Protein AF-A0A510KGE5-F1 (afdb_monomer)

Solvent-accessible surface area (backbone atoms only — not comparable to full-atom values): 4702 Å² total; per-residue (Å²): 111,72,67,56,56,51,52,54,50,53,54,55,50,55,61,62,66,62,71,84,66,76,86,68,81,70,68,80,61,50,74,46,80,43,82,42,67,44,72,49,75,70,36,28,15,53,39,85,89,77,68,43,82,34,35,56,58,45,52,52,52,49,52,51,20,61,77,70,58,30,47,74,43,81,42,71,48,134

Structure (mmCIF, N/CA/C/O backbone):
data_AF-A0A510KGE5-F1
#
_entry.id   AF-A0A510KGE5-F1
#
loop_
_atom_site.group_PDB
_atom_site.id
_atom_site.type_symbol
_atom_site.label_atom_id
_atom_site.label_alt_id
_atom_site.label_comp_id
_atom_site.label_asym_id
_atom_site.label_entity_id
_atom_site.label_seq_id
_atom_site.pdbx_PDB_ins_code
_atom_site.Cartn_x
_atom_site.Cartn_y
_atom_site.Cartn_z
_atom_site.occupancy
_atom_site.B_iso_or_equiv
_atom_site.auth_seq_id
_atom_site.auth_comp_id
_atom_site.auth_asym_id
_atom_site.auth_atom_id
_atom_site.pdbx_PDB_model_num
ATOM 1 N N . MET A 1 1 ? -13.787 27.860 50.885 1.00 57.19 1 MET A N 1
ATOM 2 C CA . MET A 1 1 ? -12.738 27.208 50.056 1.00 57.19 1 MET A CA 1
ATOM 3 C C . MET A 1 1 ? -12.675 25.682 50.192 1.00 57.19 1 MET A C 1
ATOM 5 O O . MET A 1 1 ? -12.562 25.022 49.171 1.00 57.19 1 MET A O 1
ATOM 9 N N . ARG A 1 2 ? -12.784 25.088 51.396 1.00 66.75 2 ARG A N 1
ATOM 10 C CA . ARG A 1 2 ? -12.739 23.616 51.574 1.00 66.75 2 ARG A CA 1
ATOM 11 C C . ARG A 1 2 ? -13.862 22.858 50.846 1.00 66.75 2 ARG A C 1
ATOM 13 O O . ARG A 1 2 ? -13.580 21.892 50.154 1.00 66.75 2 ARG A O 1
ATOM 20 N N . LYS A 1 3 ? -15.107 23.347 50.923 1.00 69.12 3 LYS A N 1
ATOM 21 C CA . LYS A 1 3 ? -16.265 22.729 50.244 1.00 69.12 3 LYS A CA 1
ATOM 22 C C . LYS A 1 3 ? -16.231 22.878 48.715 1.00 69.12 3 LYS A C 1
ATOM 24 O O . LYS A 1 3 ? -16.662 21.979 48.012 1.00 69.12 3 LYS A O 1
ATOM 29 N N . ILE A 1 4 ? -15.643 23.968 48.214 1.00 82.31 4 ILE A N 1
ATOM 30 C CA . ILE A 1 4 ? -15.446 24.215 46.774 1.00 82.31 4 ILE A CA 1
ATOM 31 C C . ILE A 1 4 ? -14.397 23.257 46.200 1.00 82.31 4 ILE A C 1
ATOM 33 O O . ILE A 1 4 ? -14.633 22.667 45.157 1.00 82.31 4 ILE A O 1
ATOM 37 N N . LYS A 1 5 ? -13.280 23.030 46.911 1.00 75.44 5 LYS A N 1
ATOM 38 C CA . LYS A 1 5 ? -12.280 22.018 46.522 1.00 75.44 5 LYS A CA 1
ATOM 39 C C . LYS A 1 5 ? -12.860 20.598 46.539 1.00 75.44 5 LYS A C 1
ATOM 41 O O . LYS A 1 5 ? -12.533 19.805 45.666 1.00 75.44 5 LYS A O 1
ATOM 46 N N . LEU A 1 6 ? -13.747 20.305 47.496 1.00 83.62 6 LEU A N 1
ATOM 47 C CA . LEU A 1 6 ? -14.442 19.018 47.578 1.00 83.62 6 LEU A CA 1
ATOM 48 C C . LEU A 1 6 ? -15.396 18.809 46.388 1.00 83.62 6 LEU A C 1
ATOM 50 O O . LEU A 1 6 ? -15.373 17.758 45.761 1.00 83.62 6 LEU A O 1
ATOM 54 N N . LEU A 1 7 ? -16.183 19.832 46.038 1.00 81.75 7 LEU A N 1
ATOM 55 C CA . LEU A 1 7 ? -17.104 19.801 44.895 1.00 81.75 7 LEU A CA 1
ATOM 56 C C . LEU A 1 7 ? -16.367 19.690 43.552 1.00 81.75 7 LEU A C 1
ATOM 58 O O . LEU A 1 7 ? -16.783 18.917 42.693 1.00 81.75 7 LEU A O 1
ATOM 62 N N . LEU A 1 8 ? -15.246 20.399 43.389 1.00 85.62 8 LEU A N 1
ATOM 63 C CA . LEU A 1 8 ? -14.424 20.326 42.177 1.00 85.62 8 LEU A CA 1
ATOM 64 C C . LEU A 1 8 ? -13.783 18.938 42.000 1.00 85.62 8 LEU A C 1
ATOM 66 O O . LEU A 1 8 ? -13.701 18.434 40.884 1.00 85.62 8 LEU A O 1
ATOM 70 N N . GLY A 1 9 ? -13.373 18.302 43.104 1.00 85.06 9 GLY A N 1
ATOM 71 C CA . GLY A 1 9 ? -12.825 16.944 43.092 1.00 85.06 9 GLY A CA 1
ATOM 72 C C . GLY A 1 9 ? -13.859 15.881 42.717 1.00 85.06 9 GLY A C 1
ATOM 73 O O . GLY A 1 9 ? -13.558 14.988 41.930 1.00 85.06 9 GLY A O 1
ATOM 74 N N . VAL A 1 10 ? -15.094 16.002 43.216 1.00 85.69 10 VAL A N 1
ATOM 75 C CA . VAL A 1 10 ? -16.194 15.081 42.871 1.00 85.69 10 VAL A CA 1
ATOM 76 C C . VAL A 1 10 ? -16.602 15.231 41.403 1.00 85.69 10 VAL A C 1
ATOM 78 O O . VAL A 1 10 ? -16.830 14.230 40.727 1.00 85.69 10 VAL A O 1
ATOM 81 N N . LEU A 1 11 ? -16.627 16.461 40.881 1.00 85.25 11 LEU A N 1
ATOM 82 C CA . LEU A 1 11 ? -16.924 16.718 39.471 1.00 85.25 11 LEU A CA 1
ATOM 83 C C . LEU A 1 11 ? -15.851 16.129 38.538 1.00 85.25 11 LEU A C 1
ATOM 85 O O . LEU A 1 11 ? -16.185 15.530 37.520 1.00 85.25 11 LEU A O 1
ATOM 89 N N . LEU A 1 12 ? -14.571 16.233 38.910 1.00 83.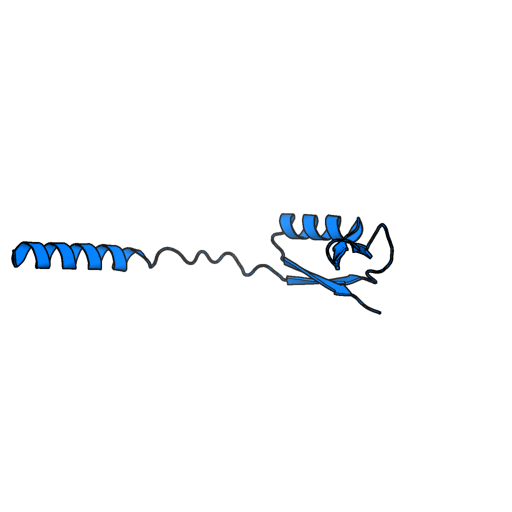44 12 LEU A N 1
ATOM 90 C CA . LEU A 1 12 ? -13.464 15.646 38.149 1.00 83.44 12 LEU A CA 1
ATOM 91 C C . LEU A 1 12 ? -13.499 14.106 38.163 1.00 83.44 12 LEU A C 1
ATOM 93 O O . LEU A 1 12 ? -13.229 13.478 37.141 1.00 83.44 12 LEU A O 1
ATOM 97 N N . LEU A 1 13 ? -13.889 13.494 39.288 1.00 78.62 13 LEU A N 1
ATOM 98 C CA . LEU A 1 13 ? -14.086 12.042 39.383 1.00 78.62 13 LEU A CA 1
ATOM 99 C C . LEU A 1 13 ? -15.258 11.544 38.526 1.00 78.62 13 LEU A C 1
ATOM 101 O O . LEU A 1 13 ? -15.165 10.477 37.924 1.00 78.62 13 LEU A O 1
ATOM 105 N N . LEU A 1 14 ? -16.345 12.314 38.449 1.00 75.00 14 LEU A N 1
ATOM 106 C CA . LEU A 1 14 ? -17.505 11.976 37.620 1.00 75.00 14 LEU A CA 1
ATOM 107 C C . LEU A 1 14 ? -17.170 11.999 36.124 1.00 75.00 14 LEU A C 1
ATOM 109 O O . LEU A 1 14 ? -17.642 11.137 35.390 1.00 75.00 14 LEU A O 1
ATOM 113 N N . ILE A 1 15 ? -16.308 12.918 35.678 1.00 74.25 15 ILE A N 1
ATOM 114 C CA . ILE A 1 15 ? -15.841 12.972 34.281 1.00 74.25 15 ILE A CA 1
ATOM 115 C C . ILE A 1 15 ? -14.993 11.736 33.937 1.00 74.25 15 ILE A C 1
ATOM 117 O O . ILE A 1 15 ? -15.131 11.171 32.853 1.00 74.25 15 ILE A O 1
ATOM 121 N N . LEU A 1 16 ? -14.156 11.269 34.870 1.00 70.38 16 LEU A N 1
ATOM 122 C CA . LEU A 1 16 ? -13.323 10.076 34.674 1.00 70.38 16 LEU A CA 1
ATOM 123 C C . LEU A 1 16 ? -14.143 8.773 34.629 1.00 70.38 16 LEU A C 1
ATOM 125 O O . LEU A 1 16 ? -13.743 7.826 33.954 1.00 70.38 16 LEU A O 1
ATOM 129 N N . ALA A 1 17 ? -15.305 8.727 35.289 1.00 67.44 17 ALA A N 1
ATOM 130 C CA . ALA A 1 17 ? -16.181 7.553 35.305 1.00 67.44 17 ALA A CA 1
ATOM 131 C C . ALA A 1 17 ? -16.959 7.327 33.989 1.00 67.44 17 ALA A C 1
ATOM 133 O O . ALA A 1 17 ? -17.457 6.227 33.758 1.00 67.44 17 ALA A O 1
ATOM 134 N N . VAL A 1 18 ? -17.040 8.327 33.100 1.00 67.50 18 VAL A N 1
ATOM 135 C CA . VAL A 1 18 ? -17.786 8.242 31.823 1.00 67.50 18 VAL A CA 1
ATOM 136 C C . VAL A 1 18 ? -16.947 7.630 30.683 1.00 67.50 18 VAL A C 1
ATOM 138 O O . VAL A 1 18 ? -17.470 7.331 29.613 1.00 67.50 18 VAL A O 1
ATOM 141 N N . SER A 1 19 ? -15.656 7.352 30.900 1.00 64.19 19 SER A N 1
ATOM 142 C CA . SER A 1 19 ? -14.747 6.878 29.837 1.00 64.19 19 SER A CA 1
ATOM 143 C C . SER A 1 19 ? -14.804 5.363 29.543 1.00 64.19 19 SER A C 1
ATOM 145 O O . SER A 1 19 ? -14.099 4.866 28.668 1.00 64.19 19 SER A O 1
ATOM 147 N N . CYS A 1 20 ? -15.679 4.594 30.201 1.00 65.75 20 CYS A N 1
ATOM 148 C CA . CYS A 1 20 ? -16.004 3.225 29.765 1.00 65.75 20 CYS A CA 1
ATOM 149 C C . CYS A 1 20 ? -17.170 3.232 28.762 1.00 65.75 20 CYS A C 1
ATOM 151 O O . CYS A 1 20 ? -18.210 2.615 28.975 1.00 65.75 20 CYS A O 1
ATOM 153 N N . GLY A 1 21 ? -16.999 3.966 27.664 1.00 57.84 21 GLY A N 1
ATOM 154 C CA . GLY A 1 21 ? -17.943 4.015 26.553 1.00 57.84 21 GLY A CA 1
ATOM 155 C C . GLY A 1 21 ? -17.486 3.132 25.396 1.00 57.84 21 GLY A C 1
ATOM 156 O O . GLY A 1 21 ? -16.575 3.497 24.666 1.00 57.84 21 GLY A O 1
ATOM 157 N N . ASN A 1 22 ? -18.161 1.994 25.224 1.00 51.72 22 ASN A N 1
ATOM 158 C CA . ASN A 1 22 ? -18.318 1.268 23.963 1.00 51.72 22 ASN A CA 1
ATOM 159 C C . ASN A 1 22 ? -17.027 0.881 23.208 1.00 51.72 22 ASN A C 1
ATOM 161 O O . ASN A 1 22 ? -16.664 1.470 22.191 1.00 51.72 22 ASN A O 1
ATOM 165 N N . LYS A 1 23 ? -16.416 -0.245 23.602 1.00 50.84 23 LYS A N 1
ATOM 166 C CA . LYS A 1 23 ? -15.710 -1.079 22.620 1.00 50.84 23 LYS A CA 1
ATOM 167 C C . LYS A 1 23 ? -16.775 -1.710 21.729 1.00 50.84 23 LYS A C 1
ATOM 169 O O . LYS A 1 23 ? -17.224 -2.826 21.974 1.00 50.84 23 LYS A O 1
ATOM 174 N N . THR A 1 24 ? -17.243 -0.967 20.728 1.00 48.72 24 THR A N 1
ATOM 175 C CA . THR A 1 24 ? -17.898 -1.598 19.588 1.00 48.72 24 THR A CA 1
ATOM 176 C C . THR A 1 24 ? -16.918 -2.646 19.090 1.00 48.72 24 THR A C 1
ATOM 178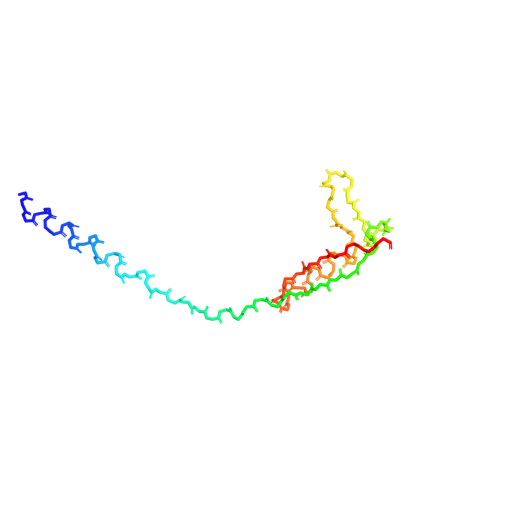 O O . THR A 1 24 ? -15.779 -2.301 18.769 1.00 48.72 24 THR A O 1
ATOM 181 N N . ASN A 1 25 ? -17.336 -3.909 19.069 1.00 54.09 25 ASN A N 1
ATOM 182 C CA . ASN A 1 25 ? -16.658 -4.961 18.328 1.00 54.09 25 ASN A CA 1
ATOM 183 C C . ASN A 1 25 ? -16.743 -4.592 16.838 1.00 54.09 25 ASN A C 1
ATOM 185 O O . ASN A 1 25 ? -17.521 -5.170 16.085 1.00 54.09 25 ASN A O 1
ATOM 189 N N . ALA A 1 26 ? -16.004 -3.564 16.418 1.00 59.34 26 ALA A N 1
ATOM 190 C CA . ALA A 1 26 ? -15.581 -3.437 15.044 1.00 59.34 26 ALA A CA 1
ATOM 191 C C . ALA A 1 26 ? -14.741 -4.691 14.838 1.00 59.34 26 ALA A C 1
ATOM 193 O O . ALA A 1 26 ? -13.630 -4.766 15.360 1.00 59.34 26 ALA A O 1
ATOM 194 N N . GLY A 1 27 ? -15.356 -5.727 14.257 1.00 64.50 27 GLY A N 1
ATOM 195 C CA . GLY A 1 27 ? -14.699 -7.008 14.033 1.00 64.50 27 GLY A CA 1
ATOM 196 C C . GLY A 1 27 ? -13.322 -6.735 13.455 1.00 64.50 27 GLY A C 1
ATOM 197 O O . GLY A 1 27 ? -13.212 -5.888 12.563 1.00 64.50 27 GLY A O 1
ATOM 198 N N . GLU A 1 28 ? -12.292 -7.357 14.036 1.00 75.00 28 GLU A N 1
ATOM 199 C CA . GLU A 1 28 ? -10.909 -7.152 13.614 1.00 75.00 28 GLU A CA 1
ATOM 200 C C . GLU A 1 28 ? -10.852 -7.153 12.090 1.00 75.00 28 GLU A C 1
ATOM 202 O O . GLU A 1 28 ? -11.331 -8.087 11.434 1.00 75.00 28 GLU A O 1
ATOM 207 N N . LYS A 1 29 ? -10.335 -6.059 11.520 1.00 81.69 29 LYS A N 1
ATOM 208 C CA . LYS A 1 29 ? -10.165 -5.980 10.078 1.00 81.69 29 LYS A CA 1
ATOM 209 C C . LYS A 1 29 ? -9.301 -7.154 9.652 1.00 81.69 29 LYS A C 1
ATOM 211 O O . LYS A 1 29 ? -8.206 -7.366 10.169 1.00 81.69 29 LYS A O 1
ATOM 216 N N . ARG A 1 30 ? -9.808 -7.927 8.700 1.00 91.06 30 ARG A N 1
ATOM 217 C CA . ARG A 1 30 ? -9.051 -9.040 8.133 1.00 91.06 30 ARG A CA 1
ATOM 218 C C . ARG A 1 30 ? -7.868 -8.460 7.364 1.00 91.06 30 ARG A C 1
ATOM 220 O O . ARG A 1 30 ? -8.067 -7.577 6.531 1.00 91.06 30 ARG A O 1
ATOM 227 N N . VAL A 1 31 ? -6.668 -8.964 7.632 1.00 96.19 31 VAL A N 1
ATOM 228 C CA . VAL A 1 31 ? -5.466 -8.616 6.867 1.00 96.19 31 VAL A CA 1
ATOM 229 C C . VAL A 1 31 ? -5.351 -9.571 5.683 1.00 96.19 31 VAL A C 1
ATOM 231 O O . VAL A 1 31 ? -5.331 -10.789 5.866 1.00 96.19 31 VAL A O 1
ATOM 234 N N . ILE A 1 32 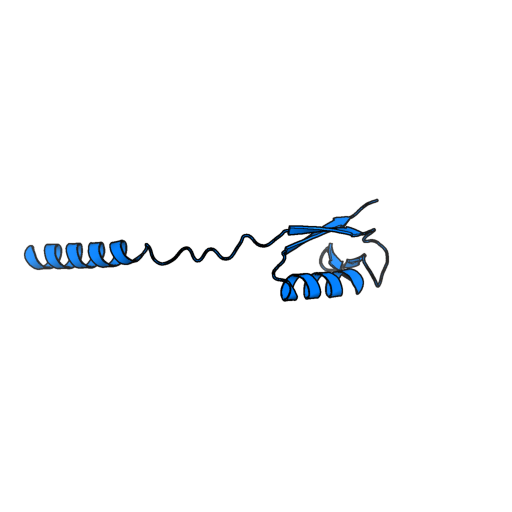? -5.278 -9.026 4.471 1.00 96.94 32 ILE A N 1
ATOM 235 C CA . ILE A 1 32 ? -5.059 -9.786 3.238 1.00 96.94 32 ILE A CA 1
ATOM 236 C C . ILE A 1 32 ? -3.642 -9.497 2.750 1.00 96.94 32 ILE A C 1
ATOM 238 O O . ILE A 1 32 ? -3.310 -8.362 2.408 1.00 96.94 32 ILE A O 1
ATOM 242 N N . LYS A 1 33 ? -2.813 -10.542 2.711 1.00 96.88 33 LYS A N 1
ATOM 243 C CA . LYS A 1 33 ? -1.456 -10.481 2.165 1.00 96.88 33 LYS A CA 1
ATOM 244 C C . LYS A 1 33 ? -1.502 -10.722 0.660 1.00 96.88 33 LYS A C 1
ATOM 246 O O . LYS A 1 33 ? -2.072 -11.718 0.218 1.00 96.88 33 LYS A O 1
ATOM 251 N N . VAL A 1 34 ? -0.897 -9.830 -0.113 1.00 96.56 34 VAL A N 1
ATOM 252 C CA . VAL A 1 34 ? -0.900 -9.876 -1.579 1.00 96.56 34 VAL A CA 1
ATOM 253 C C . VAL A 1 34 ? 0.535 -9.922 -2.084 1.00 96.56 34 VAL A C 1
ATOM 255 O O . VAL A 1 34 ? 1.305 -8.993 -1.853 1.00 96.56 34 VAL A O 1
ATOM 258 N N . GLY A 1 35 ? 0.891 -11.011 -2.764 1.00 95.56 35 GLY A N 1
ATOM 259 C CA 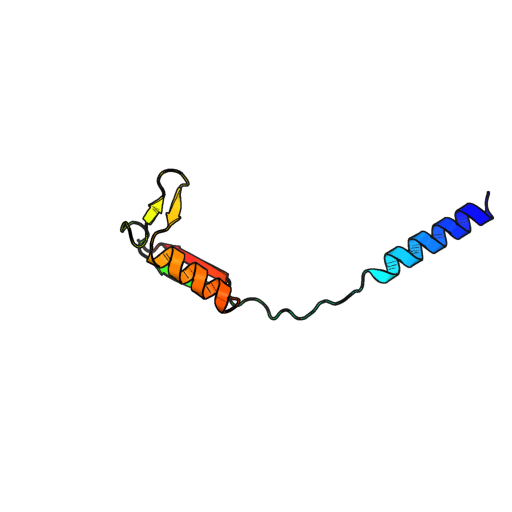. GLY A 1 35 ? 2.183 -11.153 -3.433 1.00 95.56 35 GLY A CA 1
ATOM 260 C C . GLY A 1 35 ? 2.210 -10.393 -4.758 1.00 95.56 35 GLY A C 1
ATOM 261 O O . GLY A 1 35 ? 1.261 -10.489 -5.533 1.00 95.56 35 GLY A O 1
ATOM 262 N N . THR A 1 36 ? 3.285 -9.657 -5.021 1.00 94.31 36 THR A N 1
ATOM 263 C CA . THR A 1 36 ? 3.535 -8.985 -6.306 1.00 94.31 36 THR A CA 1
ATOM 264 C C . THR A 1 36 ? 5.036 -8.883 -6.574 1.00 94.31 36 THR A C 1
ATOM 266 O O . THR A 1 36 ? 5.821 -8.939 -5.636 1.00 94.31 36 THR A O 1
ATOM 269 N N . ASP A 1 37 ? 5.439 -8.723 -7.830 1.00 91.50 37 ASP A N 1
ATOM 270 C CA . ASP A 1 37 ? 6.842 -8.538 -8.230 1.00 91.50 37 ASP A CA 1
ATOM 271 C C . ASP A 1 37 ? 7.366 -7.153 -7.778 1.00 91.50 37 ASP A C 1
ATOM 273 O O . ASP A 1 37 ? 8.402 -7.004 -7.133 1.00 91.50 37 ASP A O 1
ATOM 277 N N . GLY A 1 38 ? 6.564 -6.101 -7.984 1.00 93.19 38 GLY A N 1
ATOM 278 C CA . GLY A 1 38 ? 6.876 -4.755 -7.492 1.00 93.19 38 GLY A CA 1
ATOM 279 C C . GLY A 1 38 ? 7.976 -4.021 -8.267 1.00 93.19 38 GLY A C 1
ATOM 280 O O . GLY A 1 38 ? 8.492 -3.011 -7.774 1.00 93.19 38 GLY A O 1
ATOM 281 N N . VAL A 1 39 ? 8.302 -4.486 -9.476 1.00 94.25 39 VAL A N 1
ATOM 282 C CA . VAL A 1 39 ? 9.250 -3.848 -10.412 1.00 94.25 39 VAL A CA 1
ATOM 283 C C . VAL A 1 39 ? 8.670 -3.629 -11.819 1.00 94.25 39 VAL A C 1
ATOM 285 O O . VAL A 1 39 ? 9.362 -3.125 -12.701 1.00 94.25 39 VAL A O 1
ATOM 288 N N . TYR A 1 40 ? 7.399 -3.974 -12.048 1.00 93.88 40 TYR A N 1
ATOM 289 C CA . TYR A 1 40 ? 6.764 -3.951 -13.364 1.00 93.88 40 TYR A CA 1
ATOM 290 C C . TYR A 1 40 ? 5.798 -2.770 -13.520 1.00 93.88 40 TYR A C 1
ATOM 292 O O . TYR A 1 40 ? 4.594 -2.858 -13.253 1.00 93.88 40 TYR A O 1
ATOM 300 N N . ALA A 1 41 ? 6.334 -1.631 -13.957 1.00 94.69 41 ALA A N 1
ATOM 301 C CA . ALA A 1 41 ? 5.527 -0.458 -14.279 1.00 94.69 41 ALA A CA 1
ATOM 302 C C . ALA A 1 41 ? 4.678 -0.685 -15.550 1.00 94.69 41 ALA A C 1
ATOM 304 O O . ALA A 1 41 ? 5.153 -1.326 -16.490 1.00 94.69 41 ALA A O 1
ATOM 305 N N . PRO A 1 42 ? 3.445 -0.141 -15.623 1.00 95.25 42 PRO A N 1
ATOM 306 C CA . PRO A 1 42 ? 2.765 0.707 -14.633 1.00 95.25 42 PRO A CA 1
ATOM 307 C C . PRO A 1 42 ? 1.879 -0.070 -13.633 1.00 95.25 42 PRO A C 1
ATOM 309 O O . PRO A 1 42 ? 1.033 0.529 -12.972 1.00 95.25 42 PRO A O 1
ATOM 312 N N . PHE A 1 43 ? 2.018 -1.394 -13.538 1.00 96.12 43 PHE A N 1
ATOM 313 C CA . PHE A 1 43 ? 1.081 -2.260 -12.810 1.00 96.12 43 PHE A CA 1
ATOM 314 C C . PHE A 1 43 ? 1.428 -2.405 -11.327 1.00 96.12 43 PHE A C 1
ATOM 316 O O . PHE A 1 43 ? 0.587 -2.153 -10.465 1.00 96.12 43 PHE A O 1
ATOM 323 N N . SER A 1 44 ? 2.675 -2.762 -11.021 1.00 96.06 44 SER A N 1
ATOM 324 C CA . SER A 1 44 ? 3.182 -2.863 -9.655 1.00 96.06 44 SER A CA 1
ATOM 325 C C . SER A 1 44 ? 4.674 -2.560 -9.641 1.00 96.06 44 SER A C 1
ATOM 327 O O . SER A 1 44 ? 5.480 -3.368 -10.093 1.00 96.06 44 SER A O 1
ATOM 329 N N . PHE A 1 45 ? 5.046 -1.383 -9.150 1.00 95.69 45 PHE A N 1
ATOM 330 C CA . PHE A 1 45 ? 6.422 -0.891 -9.141 1.00 95.69 45 PHE A CA 1
ATOM 331 C C . PHE A 1 45 ? 6.672 0.022 -7.940 1.00 95.69 45 PHE A C 1
ATOM 333 O O . PHE A 1 45 ? 5.730 0.526 -7.329 1.00 95.69 45 PHE A O 1
ATOM 340 N N . LYS A 1 46 ? 7.933 0.256 -7.578 1.00 95.62 46 LYS A N 1
ATOM 341 C CA . LYS A 1 46 ? 8.272 1.294 -6.597 1.00 95.62 46 LYS A CA 1
ATOM 342 C C . LYS A 1 46 ? 8.301 2.657 -7.278 1.00 95.62 46 LYS A C 1
ATOM 344 O O . LYS A 1 46 ? 9.062 2.854 -8.218 1.00 95.62 46 LYS A O 1
ATOM 349 N N . ASP A 1 47 ? 7.499 3.589 -6.780 1.00 94.44 47 ASP A N 1
ATOM 350 C CA . ASP A 1 47 ? 7.575 4.992 -7.167 1.00 94.44 47 ASP A CA 1
ATOM 351 C 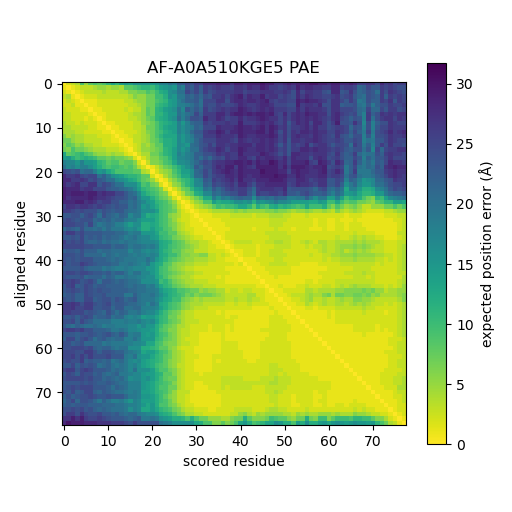C . ASP A 1 47 ? 8.954 5.554 -6.807 1.00 94.44 47 ASP A C 1
ATOM 353 O O . ASP A 1 47 ? 9.398 5.439 -5.664 1.00 94.44 47 ASP A O 1
ATOM 357 N N . GLU A 1 48 ? 9.629 6.174 -7.770 1.00 93.06 48 GLU A N 1
ATOM 358 C CA . GLU A 1 48 ? 10.999 6.662 -7.587 1.00 93.06 48 GLU A CA 1
ATOM 359 C C . GLU A 1 48 ? 11.077 7.811 -6.576 1.00 93.06 48 GLU A C 1
ATOM 361 O O . GLU A 1 48 ? 12.063 7.938 -5.852 1.00 93.06 48 GLU A O 1
ATOM 366 N N . SER A 1 49 ? 10.026 8.631 -6.490 1.00 95.00 49 SER A N 1
ATOM 367 C CA . SER A 1 49 ? 10.013 9.813 -5.623 1.00 95.00 49 SER A CA 1
ATOM 368 C C . SER A 1 49 ? 9.779 9.457 -4.153 1.00 95.00 49 SER A C 1
ATOM 370 O O . SER A 1 49 ? 10.381 10.049 -3.259 1.00 95.00 49 SER A O 1
ATOM 372 N N . SER A 1 50 ? 8.886 8.505 -3.885 1.00 94.56 50 SER A N 1
ATOM 373 C CA . SER A 1 50 ? 8.467 8.124 -2.533 1.00 94.56 50 SER A CA 1
ATOM 374 C C . SER A 1 50 ? 9.065 6.807 -2.040 1.00 94.56 50 SER A C 1
ATOM 376 O O . SER A 1 50 ? 8.988 6.521 -0.843 1.00 94.56 50 SER A O 1
ATOM 378 N N . GLY A 1 51 ? 9.616 5.983 -2.937 1.00 92.62 51 GLY A N 1
ATOM 379 C CA . GLY A 1 51 ? 10.089 4.626 -2.651 1.00 92.62 51 GLY A CA 1
ATOM 380 C C . GLY A 1 51 ? 8.972 3.628 -2.322 1.00 92.62 51 GLY A C 1
ATOM 381 O O . GLY A 1 51 ? 9.259 2.499 -1.912 1.00 92.62 51 GLY A O 1
ATOM 382 N N . LYS A 1 52 ? 7.700 4.027 -2.456 1.00 94.81 52 LYS A N 1
ATOM 383 C CA . LYS A 1 52 ? 6.533 3.210 -2.104 1.00 94.81 52 LYS A CA 1
ATOM 384 C C . LYS A 1 52 ? 6.079 2.365 -3.282 1.00 94.81 52 LYS A C 1
ATOM 386 O O . LYS A 1 52 ? 6.155 2.792 -4.427 1.00 94.81 52 LYS A O 1
ATOM 391 N N . LEU A 1 53 ? 5.551 1.183 -2.984 1.00 96.19 53 LEU A N 1
ATOM 392 C CA . LEU A 1 53 ? 4.898 0.343 -3.979 1.00 96.19 53 LEU A CA 1
ATOM 393 C C . LEU A 1 53 ? 3.620 1.030 -4.495 1.00 96.19 53 LEU A C 1
ATOM 395 O O . LEU A 1 53 ? 2.784 1.454 -3.695 1.00 96.19 53 LEU A O 1
ATOM 399 N N . THR A 1 54 ? 3.486 1.128 -5.813 1.00 96.94 54 THR A N 1
ATOM 400 C CA . THR A 1 54 ? 2.380 1.773 -6.527 1.00 96.94 54 THR A CA 1
ATOM 401 C C . THR A 1 54 ? 2.101 1.073 -7.864 1.00 96.94 54 THR A C 1
ATOM 403 O O . THR A 1 54 ? 2.765 0.095 -8.212 1.00 96.94 54 THR A O 1
ATOM 406 N N . GLY A 1 55 ? 1.121 1.576 -8.612 1.00 96.62 55 GLY A N 1
ATOM 407 C CA . GLY A 1 55 ? 0.715 1.084 -9.923 1.00 96.62 55 GLY A CA 1
ATOM 408 C C . GLY A 1 55 ? -0.734 0.612 -9.940 1.00 96.62 55 GLY A C 1
ATOM 409 O O . GLY A 1 55 ? -1.388 0.530 -8.899 1.00 96.62 55 GLY A O 1
ATOM 410 N N . TYR A 1 56 ? -1.240 0.308 -11.134 1.00 97.25 56 TYR A N 1
ATOM 411 C CA . TYR A 1 56 ? -2.651 -0.025 -11.337 1.00 97.25 56 TYR A CA 1
ATOM 412 C C . TYR A 1 56 ? -3.137 -1.164 -10.424 1.00 97.25 56 TYR A C 1
ATOM 414 O O . TYR A 1 56 ? -4.137 -1.004 -9.724 1.00 97.25 56 TYR A O 1
ATOM 422 N N . ASP A 1 57 ? -2.408 -2.282 -10.368 1.00 97.06 57 ASP A N 1
ATOM 423 C CA . ASP A 1 57 ? -2.805 -3.449 -9.572 1.00 97.06 57 ASP A CA 1
ATOM 424 C C . ASP A 1 57 ? -2.796 -3.120 -8.074 1.00 97.06 57 ASP A C 1
ATOM 426 O O . ASP A 1 57 ? -3.692 -3.515 -7.326 1.00 97.06 57 ASP A O 1
ATOM 430 N N . VAL A 1 58 ? -1.805 -2.341 -7.636 1.00 97.19 58 VAL A N 1
ATOM 431 C CA . VAL A 1 58 ? -1.647 -1.923 -6.239 1.00 97.19 58 VAL A CA 1
ATOM 432 C C . VAL A 1 58 ? -2.813 -1.032 -5.815 1.00 97.19 58 VAL A C 1
ATOM 434 O O . VAL A 1 58 ? -3.434 -1.277 -4.779 1.00 97.19 58 VAL A O 1
ATOM 437 N N . GLU A 1 59 ? -3.148 -0.027 -6.622 1.00 97.56 59 GLU A N 1
ATOM 438 C CA . GLU A 1 59 ? -4.213 0.932 -6.321 1.00 97.56 59 GLU A CA 1
ATOM 439 C C . GLU A 1 59 ? -5.603 0.286 -6.352 1.00 97.56 59 GLU A C 1
ATOM 441 O O . GLU A 1 59 ? -6.418 0.519 -5.452 1.00 97.56 59 GLU A O 1
ATOM 446 N N . VAL A 1 60 ? -5.867 -0.580 -7.336 1.00 98.19 60 VAL A N 1
ATOM 447 C CA . VAL A 1 60 ? -7.134 -1.318 -7.426 1.00 98.19 60 VAL A CA 1
ATOM 448 C C . VAL A 1 60 ? -7.323 -2.213 -6.204 1.00 98.19 60 VAL A C 1
ATOM 450 O O . VAL A 1 60 ? -8.389 -2.193 -5.585 1.00 98.19 60 VAL A O 1
ATOM 453 N N . ILE A 1 61 ? -6.296 -2.968 -5.807 1.00 98.00 61 ILE A N 1
ATOM 454 C CA . ILE A 1 61 ? -6.377 -3.872 -4.653 1.00 98.00 61 ILE A CA 1
ATOM 455 C C . ILE A 1 61 ? -6.549 -3.086 -3.347 1.00 98.00 61 ILE A C 1
ATOM 457 O O . ILE A 1 61 ? -7.348 -3.485 -2.496 1.00 98.00 61 ILE A O 1
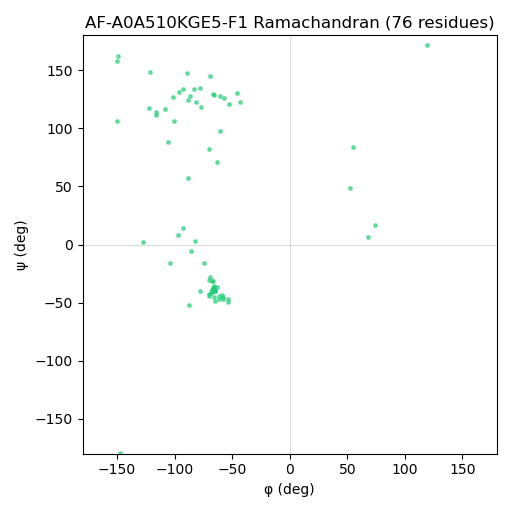ATOM 461 N N . GLN A 1 62 ? -5.867 -1.946 -3.190 1.00 97.75 62 GLN A N 1
ATOM 462 C CA . GLN A 1 62 ? -6.079 -1.057 -2.042 1.00 97.75 62 GLN A CA 1
ATOM 463 C C . GLN A 1 62 ? -7.530 -0.569 -1.959 1.00 97.75 62 GLN A C 1
ATOM 465 O O . GLN A 1 62 ? -8.120 -0.566 -0.877 1.00 97.75 62 GLN A O 1
ATOM 470 N N . GLU A 1 63 ? -8.124 -0.172 -3.086 1.00 98.31 63 GLU A N 1
ATOM 471 C CA . GLU A 1 63 ? -9.513 0.284 -3.134 1.00 98.31 63 GLU A CA 1
ATOM 472 C C . GLU A 1 63 ? -10.508 -0.850 -2.836 1.00 98.31 63 GLU A C 1
ATOM 474 O O . GLU A 1 63 ? -11.469 -0.652 -2.088 1.00 98.31 63 GLU A O 1
ATOM 479 N N . VAL A 1 64 ? -10.248 -2.064 -3.330 1.00 97.81 64 VAL A N 1
ATOM 480 C CA . VAL A 1 64 ? -11.015 -3.262 -2.954 1.00 97.81 64 VAL A CA 1
ATOM 481 C C . VAL A 1 64 ? -10.948 -3.492 -1.443 1.00 97.81 64 VAL A C 1
ATOM 483 O O . VAL A 1 64 ? -11.996 -3.667 -0.820 1.00 97.81 64 VAL A O 1
ATOM 486 N N . GLY A 1 65 ? -9.755 -3.419 -0.840 1.00 97.00 65 GLY A N 1
ATOM 487 C CA . GLY A 1 65 ? -9.550 -3.553 0.606 1.00 97.00 65 GLY A CA 1
ATOM 488 C C . GLY A 1 65 ? -10.413 -2.588 1.422 1.00 97.00 65 GLY A C 1
ATOM 489 O O . GLY A 1 65 ? -11.135 -3.012 2.329 1.00 97.00 65 GLY A O 1
ATOM 490 N N . LYS A 1 66 ? -10.442 -1.306 1.031 1.00 96.25 66 LYS A N 1
ATOM 491 C CA . LYS A 1 66 ? -11.305 -0.296 1.668 1.00 96.25 66 LYS A CA 1
ATOM 492 C C . LYS A 1 66 ? -12.786 -0.678 1.601 1.00 96.25 66 LYS A C 1
ATOM 494 O O . LYS A 1 66 ? -13.481 -0.586 2.611 1.00 96.25 66 LYS A O 1
ATOM 499 N N . ARG A 1 67 ? -13.268 -1.134 0.438 1.00 96.50 67 ARG A N 1
ATOM 500 C CA . ARG A 1 67 ? -14.684 -1.491 0.222 1.00 96.50 67 ARG A CA 1
ATOM 501 C C . ARG A 1 67 ? -15.126 -2.722 1.009 1.00 96.50 67 ARG A C 1
ATOM 503 O O . ARG A 1 67 ? -16.282 -2.789 1.415 1.00 96.50 67 ARG A O 1
ATOM 510 N N . ILE A 1 68 ? -14.224 -3.676 1.240 1.00 95.12 68 ILE A N 1
ATOM 511 C CA . ILE A 1 68 ? -14.5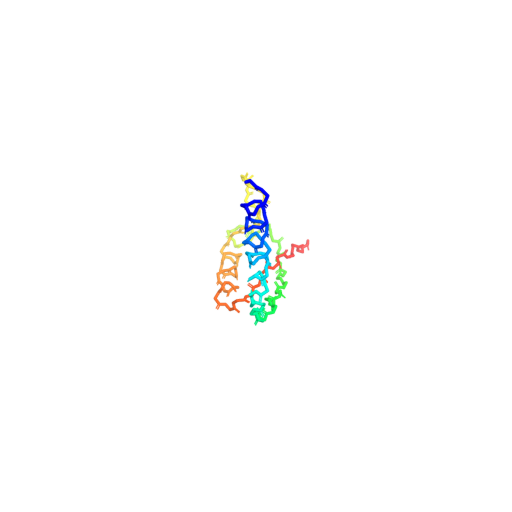21 -4.912 1.985 1.00 95.12 68 ILE A CA 1
ATOM 512 C C . ILE A 1 68 ? -14.126 -4.843 3.467 1.00 95.12 68 ILE A C 1
ATOM 514 O O . ILE A 1 68 ? -14.183 -5.862 4.159 1.00 95.12 68 ILE A O 1
ATOM 518 N N . ASN A 1 69 ? -13.724 -3.660 3.948 1.00 94.25 69 ASN A N 1
ATOM 519 C CA . ASN A 1 69 ? -13.223 -3.436 5.304 1.00 94.25 69 ASN A CA 1
ATOM 520 C C . ASN A 1 69 ? -12.079 -4.404 5.685 1.00 94.25 69 ASN A C 1
ATOM 522 O O . ASN A 1 69 ? -12.106 -5.046 6.736 1.00 94.25 69 ASN A O 1
ATOM 526 N N . ALA A 1 70 ? -11.090 -4.525 4.798 1.00 95.88 70 ALA A N 1
ATOM 527 C CA . ALA A 1 70 ? -9.872 -5.307 4.992 1.00 95.88 70 ALA A CA 1
ATOM 528 C C . ALA A 1 70 ? -8.631 -4.415 4.871 1.00 95.88 70 ALA A C 1
ATOM 530 O O . ALA A 1 70 ? -8.616 -3.455 4.097 1.00 95.88 70 ALA A O 1
ATOM 531 N N . ASP A 1 71 ? -7.582 -4.763 5.611 1.00 96.12 71 ASP A N 1
ATOM 532 C CA . ASP A 1 71 ? -6.273 -4.132 5.467 1.00 96.12 71 ASP A CA 1
ATOM 533 C C . ASP A 1 71 ? -5.434 -4.946 4.472 1.00 96.12 71 ASP A C 1
ATOM 535 O O . ASP A 1 71 ? -5.401 -6.177 4.526 1.00 96.12 71 ASP A O 1
ATOM 539 N N . ILE A 1 72 ? -4.783 -4.259 3.533 1.00 97.50 72 ILE A N 1
ATOM 540 C CA . ILE A 1 72 ? -3.965 -4.884 2.489 1.00 97.50 72 ILE A CA 1
ATOM 541 C C . ILE A 1 72 ? -2.491 -4.756 2.861 1.00 97.50 72 ILE A C 1
ATOM 543 O O . ILE A 1 72 ? -1.997 -3.651 3.086 1.00 97.50 72 ILE A O 1
ATOM 547 N N . GLU A 1 73 ? -1.784 -5.881 2.867 1.00 96.88 73 GLU A N 1
ATOM 548 C CA . GLU A 1 73 ? -0.337 -5.947 3.067 1.00 96.88 73 GLU A CA 1
ATOM 549 C C . GLU A 1 73 ? 0.313 -6.502 1.797 1.00 96.88 73 GLU A C 1
ATOM 551 O O . GLU A 1 73 ? 0.127 -7.670 1.451 1.00 96.88 73 GLU A O 1
ATOM 556 N N . PHE A 1 74 ? 1.071 -5.672 1.083 1.00 96.31 74 PHE A N 1
ATOM 557 C CA . PHE A 1 74 ? 1.806 -6.131 -0.093 1.00 96.31 74 PHE A CA 1
ATOM 558 C C . PHE A 1 74 ? 3.131 -6.772 0.306 1.00 96.31 74 PHE A C 1
ATOM 560 O O . PHE A 1 74 ? 3.894 -6.210 1.092 1.00 96.31 74 PHE A O 1
ATOM 567 N N . ILE A 1 75 ? 3.414 -7.925 -0.291 1.00 95.19 75 ILE A N 1
ATOM 568 C CA . ILE A 1 75 ? 4.669 -8.654 -0.149 1.00 95.19 75 ILE A CA 1
ATOM 569 C C . ILE A 1 75 ? 5.319 -8.682 -1.526 1.00 95.19 75 ILE A C 1
ATOM 571 O O . ILE A 1 75 ? 4.788 -9.291 -2.454 1.00 95.19 75 ILE A O 1
ATOM 575 N N . THR A 1 76 ? 6.459 -8.010 -1.662 1.00 90.19 76 THR A N 1
ATOM 576 C CA . THR A 1 76 ? 7.252 -8.079 -2.889 1.00 90.19 76 THR A CA 1
ATOM 577 C C . THR A 1 76 ? 8.009 -9.398 -2.914 1.00 90.19 76 THR A C 1
ATOM 579 O O . THR A 1 76 ? 8.816 -9.646 -2.012 1.00 90.19 76 THR A O 1
ATOM 582 N N . VAL A 1 77 ? 7.733 -10.236 -3.905 1.00 82.00 77 VAL A N 1
ATOM 583 C CA . VAL A 1 77 ? 8.478 -11.473 -4.1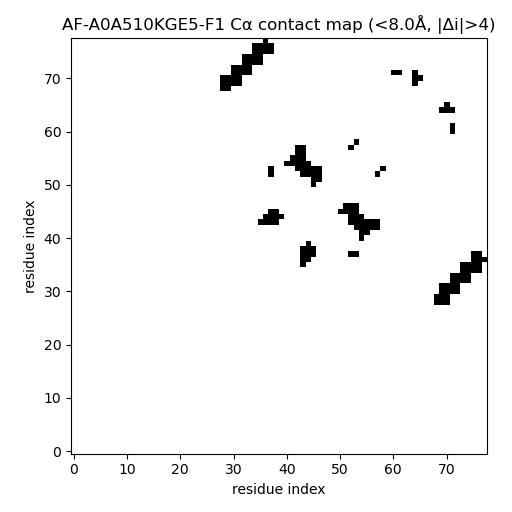51 1.00 82.00 77 VAL A CA 1
ATOM 584 C C . VAL A 1 77 ? 9.549 -11.202 -5.214 1.00 82.00 77 VAL A C 1
ATOM 586 O O . VAL A 1 77 ? 9.226 -10.547 -6.200 1.00 82.00 77 VAL A O 1
ATOM 589 N N . PRO A 1 78 ? 10.810 -11.613 -4.983 1.00 65.00 78 PRO A N 1
ATOM 590 C CA . PRO A 1 78 ? 11.898 -11.441 -5.943 1.00 65.00 78 PRO A CA 1
ATOM 591 C C . PRO A 1 78 ? 11.777 -12.360 -7.162 1.00 65.00 78 PRO A C 1
ATOM 593 O O . PRO A 1 78 ? 11.084 -13.402 -7.062 1.00 65.00 78 PRO A O 1
#

Organism: NCBI:txid157687

Secondary structure (DSSP, 8-state):
-HHHHHHHHHHHHHHHHTT---------PEEEEEEE-SEETTTEEE-TTT--EESHHHHHHHHHHHHTTEEEEEEE--

Mean predicted aligned error: 11.99 Å

Radius of gyration: 24.31 Å; Cα contacts (8 Å, |Δi|>4): 79; chains: 1; bounding box: 30×39×66 Å

InterPro domains:
  IPR001638 Solute-binding protein family 3/N-terminal domain of MltF [PF00497] (32-7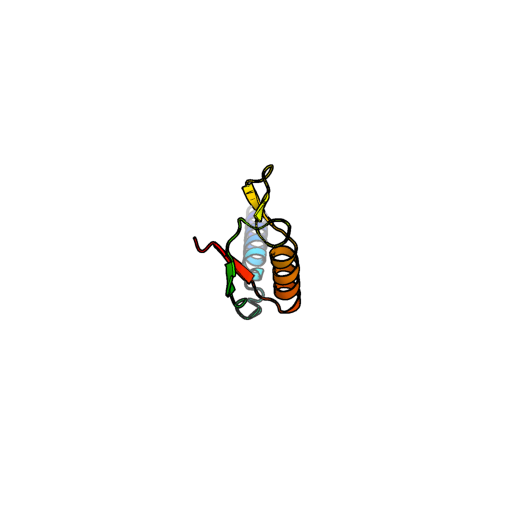7)
  IPR018313 Solute-binding protein family 3, conserved site [PS01039] (55-68)

Nearest PDB structures (foldseek):
  3zsf-assembly4_D  TM=9.029E-01  e=1.353E-04  Neisseria gonorrhoeae
  5wjp-assembly1_A  TM=8.810E-01  e=2.857E-04  Candidatus Pelagibacter ubique HTCC1062
  4ymx-assembly2_B  TM=8.886E-01  e=7.997E-03  Caldanaerobacter subterraneus subsp. tengcongensis MB4
  3kzg-assembly1_A  TM=8.440E-01  e=1.475E-02  Legionella pneumophila subsp. pneumophila str. Philadelphia 1
  4h5g-assembly1_A  TM=8.603E-01  e=7.045E-02  Streptococcus pneumoniae str. Canada MDR_19A

Sequence (78 aa):
MRKIKLLLGVLLLLILAVSCGNKTNAGEKRVIKVGTDGVYAPFSFKDESSGKLTGYDVEVIQEVGKRINADIEFITVP

Foldseek 3Di:
DVVVVVVVVVVVVVVVVPPPPDPDCPPPAAEDEAEDQQVDPQQWHQDPVPRDIHHDVVVVVCVVCVVVRHHYHYDNDD

pLDDT: mean 85.76, std 14.17, range [48.72, 98.31]